Protein AF-A0A951XD89-F1 (afdb_monomer_lite)

Sequence (101 aa):
NPRKPTRARFDIEYKKDAFASIRYDDDLGIIIIDHLISENNQPAKKYTYIPDGDYEGFKWERGKWVHIDKVFTFKLEDGQAPVEKPVREGKFDINPKKKKN

Radius of gyration: 24.68 Å; chains: 1; bounding box: 63×68×40 Å

Foldseek 3Di:
DDFDDFDPDDDAAEAPPADWDWDQDPVVQKTKTFDWDAPVNPVVPRNRIHGPPFIKIWHDDPNTTGTGRGPDPDDDDVPNDPDPPPPPDDDPPPPPPDDDD

pLDDT: mean 81.61, std 17.43, range [39.19, 96.69]

Secondary structure (DSSP, 8-state):
-PPPPP-S-------TTS---EEEETTTTEEEEEEEEETTS-TT-GGGEEEEEEEEEEEEETTEEEEES-S----PPTT-S--------S-----------

Structure (mmCIF, N/CA/C/O backbone):
data_AF-A0A951XD89-F1
#
_entry.id   AF-A0A951XD89-F1
#
loop_
_atom_site.group_PDB
_atom_site.id
_atom_site.type_symbol
_atom_site.label_atom_id
_atom_site.label_alt_id
_atom_site.label_comp_id
_atom_site.label_asym_id
_atom_site.label_entity_id
_atom_site.label_seq_id
_atom_site.pdbx_PDB_ins_code
_atom_site.Cartn_x
_atom_site.Cartn_y
_atom_site.Cartn_z
_atom_site.occupancy
_atom_site.B_iso_or_equiv
_atom_site.auth_seq_id
_atom_site.auth_comp_id
_atom_site.auth_asym_id
_atom_site.auth_atom_id
_atom_site.pdbx_PDB_model_num
ATOM 1 N N . ASN A 1 1 ? 3.149 17.071 10.304 1.00 46.31 1 ASN A N 1
ATOM 2 C CA . ASN A 1 1 ? 2.685 16.280 9.148 1.00 46.31 1 ASN A CA 1
ATOM 3 C C . ASN A 1 1 ? 1.298 16.779 8.741 1.00 46.31 1 ASN A C 1
ATOM 5 O O . ASN A 1 1 ? 0.386 16.629 9.553 1.00 46.31 1 ASN A O 1
ATOM 9 N N . PRO A 1 2 ? 1.117 17.474 7.603 1.00 54.50 2 PRO A N 1
ATOM 10 C CA . PRO A 1 2 ? -0.207 17.939 7.192 1.00 54.50 2 PRO A CA 1
ATOM 11 C C . PRO A 1 2 ? -1.101 16.730 6.881 1.00 54.50 2 PRO A C 1
ATOM 13 O O . PRO A 1 2 ? -0.736 15.865 6.092 1.00 54.50 2 PRO A O 1
ATOM 16 N N . ARG A 1 3 ? -2.265 16.639 7.536 1.00 63.78 3 ARG A N 1
ATOM 17 C CA . ARG A 1 3 ? -3.225 15.549 7.301 1.00 63.78 3 ARG A CA 1
ATOM 18 C C . ARG A 1 3 ? -3.699 15.600 5.846 1.00 63.78 3 ARG A C 1
ATOM 20 O O . ARG A 1 3 ? -4.176 16.645 5.406 1.00 63.78 3 ARG A O 1
ATOM 27 N N . LYS A 1 4 ? -3.591 14.482 5.117 1.00 75.19 4 LYS A N 1
ATOM 28 C CA . LYS A 1 4 ? -4.134 14.364 3.754 1.00 75.19 4 LYS A CA 1
ATOM 29 C C . LYS A 1 4 ? -5.649 14.652 3.782 1.00 75.19 4 LYS A C 1
ATOM 31 O O . LYS A 1 4 ? -6.317 14.274 4.750 1.00 75.19 4 LYS A O 1
ATOM 36 N N . PRO A 1 5 ? -6.200 15.341 2.767 1.00 78.75 5 PRO A N 1
ATOM 37 C CA . PRO A 1 5 ? -7.626 15.647 2.722 1.00 78.75 5 PRO A CA 1
ATOM 38 C C . PRO A 1 5 ? -8.450 14.357 2.674 1.00 78.75 5 PRO A C 1
ATOM 40 O O . PRO A 1 5 ? -8.032 13.375 2.060 1.00 78.75 5 PRO A O 1
ATOM 43 N N . THR A 1 6 ? -9.629 14.369 3.300 1.00 81.19 6 THR A N 1
ATOM 44 C CA . THR A 1 6 ? -10.579 13.252 3.220 1.00 81.19 6 THR A CA 1
ATOM 45 C C . THR A 1 6 ? -10.999 13.051 1.765 1.00 81.19 6 THR A C 1
ATOM 47 O O . THR A 1 6 ? -11.443 14.000 1.118 1.00 81.19 6 THR A O 1
ATOM 50 N N . ARG A 1 7 ? -10.879 11.825 1.251 1.00 83.06 7 ARG A N 1
ATOM 51 C CA . ARG A 1 7 ? -11.290 11.466 -0.111 1.00 83.06 7 ARG A CA 1
ATOM 52 C C . ARG A 1 7 ? -12.458 10.490 -0.054 1.00 83.06 7 ARG A C 1
ATOM 54 O O . ARG A 1 7 ? -12.449 9.576 0.762 1.00 83.06 7 ARG A O 1
ATOM 61 N N . ALA A 1 8 ? -13.443 10.682 -0.929 1.00 87.62 8 ALA A N 1
ATOM 62 C CA . ALA A 1 8 ? -14.561 9.748 -1.096 1.00 87.62 8 ALA A CA 1
ATOM 63 C C . ALA A 1 8 ? -14.201 8.551 -1.994 1.00 87.62 8 ALA A C 1
ATOM 65 O O . ALA A 1 8 ? -14.896 7.542 -1.988 1.00 87.62 8 ALA A O 1
ATOM 66 N N . ARG A 1 9 ? -13.117 8.673 -2.770 1.00 90.00 9 ARG A N 1
ATOM 67 C CA . ARG A 1 9 ? -12.623 7.655 -3.692 1.00 90.00 9 ARG A CA 1
ATOM 68 C C . ARG A 1 9 ? -11.113 7.515 -3.552 1.00 90.00 9 ARG A C 1
ATOM 70 O O . ARG A 1 9 ? -10.403 8.515 -3.415 1.00 90.00 9 ARG A O 1
ATOM 77 N N . PHE A 1 10 ? -10.655 6.273 -3.599 1.00 89.75 10 PHE A N 1
ATOM 78 C CA . PHE A 1 10 ? -9.250 5.909 -3.614 1.00 89.75 10 PHE A CA 1
ATOM 79 C C . PHE A 1 10 ? -9.032 4.870 -4.711 1.00 89.75 10 PHE A C 1
ATOM 81 O O . PHE A 1 10 ? -9.773 3.895 -4.790 1.00 89.75 10 PHE A O 1
ATOM 88 N N . ASP A 1 11 ? -8.033 5.106 -5.553 1.00 92.25 11 ASP A N 1
ATOM 89 C CA . ASP A 1 11 ? -7.648 4.225 -6.648 1.00 92.25 11 ASP A CA 1
ATOM 90 C C . ASP A 1 11 ? -6.129 4.046 -6.599 1.00 92.25 11 ASP A C 1
ATOM 92 O O . ASP A 1 11 ? -5.400 4.996 -6.288 1.00 92.25 11 ASP A O 1
ATOM 96 N N . ILE A 1 12 ? -5.664 2.848 -6.949 1.00 92.94 12 ILE A N 1
ATOM 97 C CA . ILE A 1 12 ? -4.246 2.548 -7.152 1.00 92.94 12 ILE A CA 1
ATOM 98 C C . ILE A 1 12 ? -3.994 2.252 -8.626 1.00 92.94 12 ILE A C 1
ATOM 100 O O . ILE A 1 12 ? -4.837 1.683 -9.316 1.00 92.94 12 ILE A O 1
ATOM 104 N N . GLU A 1 13 ? -2.818 2.632 -9.100 1.00 94.88 13 GLU A N 1
ATOM 105 C CA . GLU A 1 13 ? -2.328 2.315 -10.435 1.00 94.88 13 GLU A CA 1
ATOM 106 C C . GLU A 1 13 ? -0.931 1.728 -10.265 1.00 94.88 13 GLU A C 1
ATOM 108 O O . GLU A 1 13 ? -0.128 2.257 -9.496 1.00 94.88 13 GLU A O 1
ATOM 113 N N . TYR A 1 14 ? -0.683 0.601 -10.925 1.00 96.06 14 TYR A N 1
ATOM 114 C CA . TYR A 1 14 ? 0.540 -0.175 -10.781 1.00 96.06 14 TYR A CA 1
ATOM 115 C C . TYR A 1 14 ? 0.888 -0.878 -12.093 1.00 96.06 14 TYR A C 1
ATOM 117 O O . TYR A 1 14 ? 0.078 -0.961 -13.022 1.00 96.06 14 TYR A O 1
ATOM 125 N N . LYS A 1 15 ? 2.129 -1.352 -12.181 1.00 96.31 15 LYS A N 1
ATOM 126 C CA . LYS A 1 15 ? 2.649 -2.092 -13.329 1.00 96.31 15 LYS A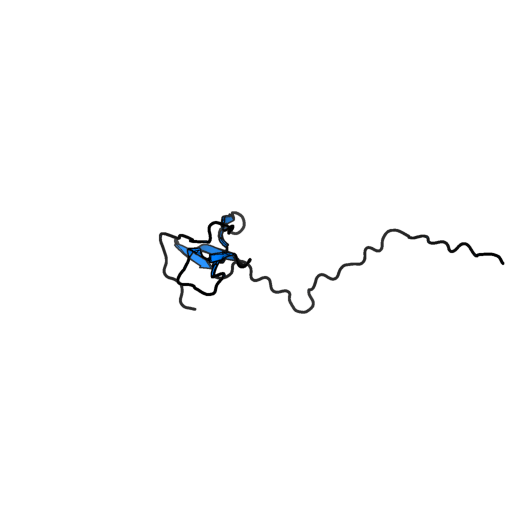 CA 1
ATOM 127 C C . LYS A 1 15 ? 1.863 -3.380 -13.536 1.00 96.31 15 LYS A C 1
ATOM 129 O O . LYS A 1 15 ? 1.626 -4.113 -12.588 1.00 96.31 15 LYS A O 1
ATOM 134 N N . LYS A 1 16 ? 1.520 -3.687 -14.790 1.00 93.81 16 LYS A N 1
ATOM 135 C CA . LYS A 1 16 ? 0.728 -4.875 -15.163 1.00 93.81 16 LYS A CA 1
ATOM 136 C C . LYS A 1 16 ? 1.257 -6.179 -14.550 1.00 93.81 16 LYS A C 1
ATOM 138 O O . LYS A 1 16 ? 0.463 -7.016 -14.141 1.00 93.81 16 LYS A O 1
ATOM 143 N N . ASP A 1 17 ? 2.577 -6.335 -14.510 1.00 94.38 17 ASP A N 1
ATOM 144 C CA . ASP A 1 17 ? 3.236 -7.552 -14.022 1.00 94.38 17 ASP A CA 1
ATOM 145 C C . ASP A 1 17 ? 3.567 -7.495 -12.517 1.00 94.38 17 ASP A C 1
ATOM 147 O O . ASP A 1 17 ? 4.193 -8.411 -11.988 1.00 94.38 17 ASP A O 1
ATOM 151 N N . ALA A 1 18 ? 3.178 -6.422 -11.822 1.00 95.06 18 ALA A N 1
ATOM 152 C CA . ALA A 1 18 ? 3.297 -6.311 -10.375 1.00 95.06 18 ALA A CA 1
ATOM 153 C C . ALA A 1 18 ? 2.029 -6.821 -9.684 1.00 95.06 18 ALA A C 1
ATOM 155 O O . ALA A 1 18 ? 0.925 -6.745 -10.222 1.00 95.06 18 ALA A O 1
ATOM 156 N N . PHE A 1 19 ? 2.191 -7.315 -8.460 1.00 93.88 19 PHE A N 1
ATOM 157 C CA . PHE A 1 19 ? 1.080 -7.756 -7.630 1.00 93.88 19 PHE A CA 1
ATOM 158 C C . PHE A 1 19 ? 0.816 -6.725 -6.537 1.00 93.88 19 PHE A C 1
ATOM 160 O O . PHE A 1 19 ? 1.606 -6.617 -5.611 1.00 93.88 19 PHE A O 1
ATOM 167 N N . ALA A 1 20 ? -0.282 -5.980 -6.641 1.00 94.62 20 ALA A N 1
ATOM 168 C CA . ALA A 1 20 ? -0.724 -5.038 -5.617 1.00 94.62 20 ALA A CA 1
ATOM 169 C C . ALA A 1 20 ? -2.122 -5.414 -5.120 1.00 94.62 20 ALA A C 1
ATOM 171 O O . ALA A 1 20 ? -2.945 -5.951 -5.865 1.00 94.62 20 ALA A O 1
ATOM 172 N N . SER A 1 21 ? -2.400 -5.120 -3.858 1.00 94.44 21 SER A N 1
ATOM 173 C CA . SER A 1 21 ? -3.591 -5.568 -3.156 1.00 94.44 21 SER A CA 1
ATOM 174 C C . SER A 1 21 ? -4.210 -4.463 -2.303 1.00 94.44 21 SER A C 1
ATOM 176 O O . SER A 1 21 ? -3.534 -3.580 -1.780 1.00 94.44 21 SER A O 1
ATOM 178 N N . ILE A 1 22 ? -5.536 -4.535 -2.178 1.00 95.69 22 ILE A N 1
ATOM 179 C CA . ILE A 1 22 ? -6.352 -3.720 -1.278 1.00 95.69 22 ILE A CA 1
ATOM 180 C C . ILE A 1 22 ? -7.239 -4.696 -0.519 1.00 95.69 22 ILE A C 1
ATOM 182 O O . ILE A 1 22 ? -7.998 -5.443 -1.141 1.00 95.69 22 ILE A O 1
ATOM 186 N N . ARG A 1 23 ? -7.122 -4.733 0.806 1.00 96.12 23 ARG A N 1
ATOM 187 C CA . ARG A 1 23 ? -7.836 -5.697 1.653 1.00 96.12 23 ARG A CA 1
ATOM 188 C C . ARG A 1 23 ? -8.327 -5.019 2.924 1.00 96.12 23 ARG A C 1
ATOM 190 O O . ARG A 1 23 ? -7.644 -4.147 3.443 1.00 96.12 23 ARG A O 1
ATOM 197 N N . TYR A 1 24 ? -9.500 -5.403 3.417 1.00 96.25 24 TYR A N 1
ATOM 198 C CA . TYR A 1 24 ? -9.927 -5.036 4.767 1.00 96.25 24 TYR A CA 1
ATOM 199 C C . TYR A 1 24 ? -9.467 -6.121 5.735 1.00 96.25 24 TYR A C 1
ATOM 201 O O . TYR A 1 24 ? -9.615 -7.304 5.436 1.00 96.25 24 TYR A O 1
ATOM 209 N N . ASP A 1 25 ? -8.878 -5.709 6.848 1.00 96.69 25 ASP A N 1
ATOM 210 C CA . ASP A 1 25 ? -8.484 -6.582 7.944 1.00 96.69 25 ASP A CA 1
ATOM 211 C C . ASP A 1 25 ? -9.482 -6.390 9.090 1.00 96.69 25 ASP A C 1
ATOM 213 O O . ASP A 1 25 ? -9.580 -5.294 9.652 1.00 96.69 25 ASP A O 1
ATOM 217 N N . ASP A 1 26 ? -10.258 -7.435 9.384 1.00 96.25 26 ASP A N 1
ATOM 218 C CA . ASP A 1 26 ? -11.332 -7.389 10.381 1.00 96.25 26 ASP A CA 1
ATOM 219 C C . ASP A 1 26 ? -10.794 -7.249 11.814 1.00 96.25 26 ASP A C 1
ATOM 221 O O . ASP A 1 26 ? -11.420 -6.585 12.642 1.00 96.25 26 ASP A O 1
ATOM 225 N N . ASP A 1 27 ? -9.618 -7.816 12.102 1.00 94.38 27 ASP A N 1
ATOM 226 C CA . ASP A 1 27 ? -9.011 -7.795 13.436 1.00 94.38 27 ASP A CA 1
ATOM 227 C C . ASP A 1 27 ? -8.450 -6.407 13.768 1.00 94.38 27 ASP A C 1
ATOM 229 O O . ASP A 1 27 ? -8.600 -5.893 14.881 1.00 94.38 27 ASP A O 1
ATOM 233 N N . LEU A 1 28 ? -7.811 -5.770 12.787 1.00 93.06 28 LEU A N 1
ATOM 234 C CA . LEU A 1 28 ? -7.236 -4.434 12.915 1.00 93.06 28 LEU A CA 1
ATOM 235 C C . LEU A 1 28 ? -8.258 -3.322 12.629 1.00 93.06 28 LEU A C 1
ATOM 237 O O . LEU A 1 28 ? -8.049 -2.170 13.023 1.00 93.06 28 LEU A O 1
ATOM 241 N N . GLY A 1 29 ? -9.356 -3.641 11.942 1.00 95.69 29 GLY A N 1
ATOM 242 C CA . GLY A 1 29 ? -10.388 -2.690 11.537 1.00 95.69 29 GLY A CA 1
ATOM 243 C C . GLY A 1 29 ? -9.893 -1.650 10.525 1.00 95.69 29 GLY A C 1
ATOM 244 O O . GLY A 1 29 ? -10.345 -0.497 10.542 1.00 95.69 29 GLY A O 1
ATOM 245 N N . ILE A 1 30 ? -8.940 -2.025 9.667 1.00 96.19 30 ILE A N 1
ATOM 246 C CA . ILE A 1 30 ? -8.280 -1.134 8.701 1.00 96.19 30 ILE A CA 1
ATOM 247 C C . ILE A 1 30 ? -8.345 -1.694 7.281 1.00 96.19 30 ILE A C 1
ATOM 249 O O . ILE A 1 30 ? -8.335 -2.900 7.064 1.00 96.19 30 ILE A O 1
ATOM 253 N N . ILE A 1 31 ? -8.351 -0.801 6.295 1.00 96.12 31 ILE A N 1
ATOM 254 C CA . ILE A 1 31 ? -8.063 -1.153 4.903 1.00 96.12 31 ILE A CA 1
ATOM 255 C C . ILE A 1 31 ? -6.543 -1.118 4.736 1.00 96.12 31 ILE A C 1
ATOM 257 O O . ILE A 1 31 ? -5.950 -0.053 4.895 1.00 96.12 31 ILE A O 1
ATOM 261 N N . ILE A 1 32 ? -5.927 -2.253 4.424 1.00 96.38 32 ILE A N 1
ATOM 262 C CA . ILE A 1 32 ? -4.497 -2.419 4.151 1.00 96.38 32 ILE A CA 1
ATOM 263 C C . ILE A 1 32 ? -4.266 -2.363 2.643 1.00 96.38 32 ILE A C 1
ATOM 265 O O . ILE A 1 32 ? -4.983 -3.005 1.867 1.00 96.38 32 ILE A O 1
ATOM 269 N N . ILE A 1 33 ? -3.270 -1.583 2.233 1.00 96.31 33 ILE A N 1
ATOM 270 C CA . ILE A 1 33 ? -2.891 -1.376 0.838 1.00 96.31 33 ILE A CA 1
ATOM 271 C C . ILE A 1 33 ? -1.369 -1.475 0.731 1.00 96.31 33 ILE A C 1
ATOM 273 O O . ILE A 1 33 ? -0.644 -0.982 1.598 1.00 96.31 33 ILE A O 1
ATOM 277 N N . ASP A 1 34 ? -0.884 -2.108 -0.333 1.00 96.19 34 ASP A N 1
ATOM 278 C CA . ASP A 1 34 ? 0.546 -2.127 -0.643 1.00 96.19 34 ASP A CA 1
ATOM 279 C C . ASP A 1 34 ? 1.079 -0.703 -0.861 1.00 96.19 34 ASP A C 1
ATOM 281 O O . ASP A 1 34 ? 0.485 0.085 -1.602 1.00 96.19 34 ASP A O 1
ATOM 285 N N . HIS A 1 35 ? 2.214 -0.370 -0.246 1.00 95.94 35 HIS A N 1
ATOM 286 C CA . HIS A 1 35 ? 2.877 0.898 -0.521 1.00 95.94 35 HIS A CA 1
ATOM 287 C C . HIS A 1 35 ? 3.579 0.821 -1.884 1.00 95.94 35 HIS A C 1
ATOM 289 O O . HIS A 1 35 ? 4.466 0.000 -2.123 1.00 95.94 35 HIS A O 1
ATOM 295 N N . LEU A 1 36 ? 3.120 1.656 -2.818 1.00 95.31 36 LEU A N 1
ATOM 296 C CA . LEU A 1 36 ? 3.541 1.609 -4.213 1.00 95.31 36 LE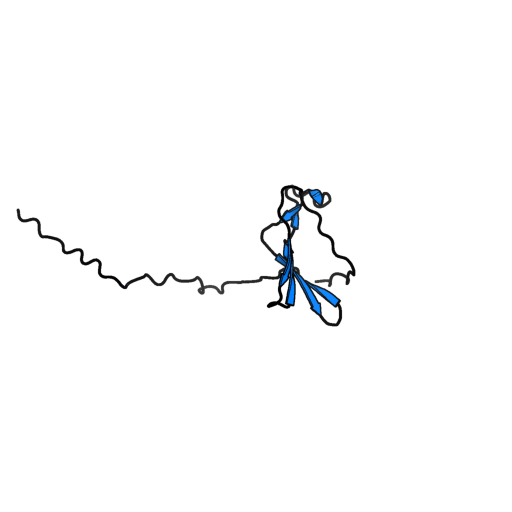U A CA 1
ATOM 297 C C . LEU A 1 36 ? 4.578 2.690 -4.530 1.00 95.31 36 LEU A C 1
ATOM 299 O O . LEU A 1 36 ? 4.319 3.885 -4.369 1.00 95.31 36 LEU A O 1
ATOM 303 N N . ILE A 1 37 ? 5.717 2.269 -5.078 1.00 94.56 37 ILE A N 1
ATOM 304 C CA . ILE A 1 37 ? 6.819 3.146 -5.488 1.00 94.56 37 ILE A CA 1
ATOM 305 C C . ILE A 1 37 ? 7.129 2.989 -6.975 1.00 94.56 37 ILE A C 1
ATOM 307 O O . ILE A 1 37 ? 6.884 1.942 -7.568 1.00 94.56 37 ILE A O 1
ATOM 311 N N . SER A 1 38 ? 7.714 4.016 -7.593 1.00 94.56 38 SER A N 1
ATOM 312 C CA . SER A 1 38 ? 8.165 3.915 -8.984 1.00 94.56 38 SER A CA 1
ATOM 313 C C . SER A 1 38 ? 9.420 3.048 -9.095 1.00 94.56 38 SER A C 1
ATOM 315 O O . SER A 1 38 ? 10.462 3.397 -8.545 1.00 94.56 38 SER A O 1
ATOM 317 N N . GL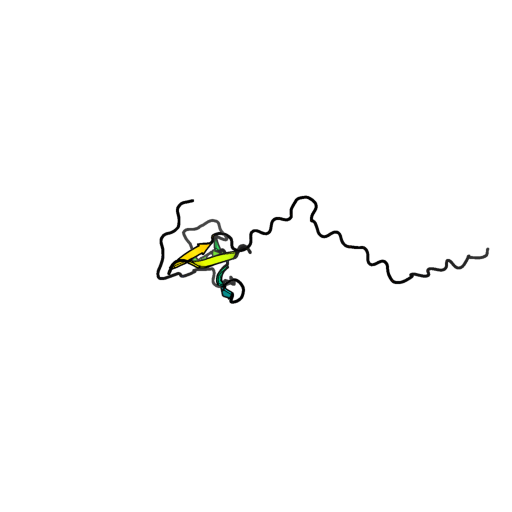U A 1 39 ? 9.342 1.978 -9.889 1.00 91.31 39 GLU A N 1
ATOM 318 C CA . GLU A 1 39 ? 10.465 1.068 -10.172 1.00 91.31 39 GLU A CA 1
ATOM 319 C C . GLU A 1 39 ? 11.671 1.787 -10.807 1.00 91.31 39 GLU A C 1
ATOM 321 O O . GLU A 1 39 ? 12.820 1.430 -10.564 1.00 91.31 39 GLU A O 1
ATOM 326 N N . ASN A 1 40 ? 11.424 2.823 -11.615 1.00 90.94 40 ASN A N 1
ATOM 327 C CA . ASN A 1 40 ? 12.448 3.543 -12.380 1.00 90.94 40 ASN A CA 1
ATOM 328 C C . ASN A 1 40 ? 12.631 5.005 -11.944 1.00 90.94 40 ASN A C 1
ATOM 330 O O . ASN A 1 40 ? 13.186 5.804 -12.701 1.00 90.94 40 ASN A O 1
ATOM 334 N N . ASN A 1 41 ? 12.155 5.357 -10.744 1.00 90.06 41 ASN A N 1
ATOM 335 C CA . ASN A 1 41 ? 12.218 6.708 -10.181 1.00 90.06 41 ASN A CA 1
ATOM 336 C C . ASN A 1 41 ? 11.555 7.784 -11.074 1.00 90.06 41 ASN A C 1
ATOM 338 O O . ASN A 1 41 ? 11.988 8.935 -11.134 1.00 90.06 41 ASN A O 1
ATOM 342 N N . GLN A 1 42 ? 10.493 7.406 -11.793 1.00 90.38 42 GLN A N 1
ATOM 343 C CA . GLN A 1 42 ? 9.667 8.298 -12.611 1.00 90.38 42 GLN A CA 1
ATOM 344 C C . GLN A 1 42 ? 8.252 8.370 -12.013 1.00 90.38 42 GLN A C 1
ATOM 346 O O . GLN A 1 42 ? 7.323 7.771 -12.556 1.00 90.38 42 GLN A O 1
ATOM 351 N N . PRO A 1 43 ? 8.040 9.120 -10.913 1.00 88.31 43 PRO A N 1
ATOM 352 C CA . PRO A 1 43 ? 6.772 9.131 -10.169 1.00 88.31 43 PRO A CA 1
ATOM 353 C C . PRO A 1 43 ? 5.573 9.668 -10.970 1.00 88.31 43 PRO A C 1
ATOM 355 O O . PRO A 1 43 ? 4.423 9.416 -10.630 1.00 88.31 43 PRO A O 1
ATOM 358 N N . ALA A 1 44 ? 5.814 10.383 -12.073 1.00 91.81 44 ALA A N 1
ATOM 359 C CA . ALA A 1 44 ? 4.750 10.799 -12.988 1.00 91.81 44 ALA A CA 1
ATOM 360 C C . ALA A 1 44 ? 4.116 9.618 -13.755 1.00 91.81 44 ALA A C 1
ATOM 362 O O . ALA A 1 44 ? 3.015 9.751 -14.286 1.00 91.81 44 ALA A O 1
ATOM 363 N N . LYS A 1 45 ? 4.799 8.469 -13.829 1.00 92.88 45 LYS A N 1
ATOM 364 C CA . LYS A 1 45 ? 4.376 7.284 -14.581 1.00 92.88 45 LYS A CA 1
ATOM 365 C C . LYS A 1 45 ? 3.861 6.212 -13.633 1.00 92.88 45 LYS A C 1
ATOM 367 O O . LYS A 1 45 ? 4.557 5.255 -13.322 1.00 92.88 45 LYS A O 1
ATOM 372 N N . LYS A 1 46 ? 2.624 6.368 -13.179 1.00 90.19 46 LYS A N 1
ATOM 373 C CA . LYS A 1 46 ? 2.010 5.466 -12.195 1.00 90.19 46 LYS A CA 1
ATOM 374 C C . LYS A 1 46 ? 1.942 3.999 -12.648 1.00 90.19 46 LYS A C 1
ATOM 376 O O . LYS A 1 46 ? 2.115 3.104 -11.836 1.00 90.19 46 LYS A O 1
ATOM 381 N N . TYR A 1 47 ? 1.834 3.732 -13.947 1.00 91.81 47 TYR A N 1
ATOM 382 C CA . TYR A 1 47 ? 1.950 2.378 -14.506 1.00 91.81 47 TYR A CA 1
ATOM 383 C C . TYR A 1 47 ? 3.324 1.698 -14.297 1.00 91.81 47 TYR A C 1
ATOM 385 O O . TYR A 1 47 ? 3.484 0.541 -14.676 1.00 91.81 47 TYR A O 1
ATOM 393 N N . THR A 1 48 ? 4.341 2.380 -13.753 1.00 94.25 48 THR A N 1
ATOM 394 C CA . THR A 1 48 ? 5.628 1.764 -13.362 1.00 94.25 48 THR A CA 1
ATOM 395 C C . THR A 1 48 ? 5.678 1.394 -11.886 1.00 94.25 48 THR A C 1
ATOM 397 O O . THR A 1 48 ? 6.722 0.967 -11.396 1.00 94.25 48 THR A O 1
ATOM 400 N N . TYR A 1 49 ? 4.577 1.594 -11.163 1.00 96.44 49 TYR A N 1
ATOM 401 C CA . TYR A 1 49 ? 4.573 1.415 -9.727 1.00 96.44 49 TYR A CA 1
ATOM 402 C C . TYR A 1 49 ? 4.584 -0.065 -9.359 1.00 96.44 49 TYR A C 1
ATOM 404 O O . TYR A 1 49 ? 3.872 -0.873 -9.961 1.00 96.44 49 TYR A O 1
ATOM 412 N N . ILE A 1 50 ? 5.390 -0.394 -8.357 1.00 96.19 50 ILE A N 1
ATOM 413 C CA . ILE A 1 50 ? 5.518 -1.724 -7.772 1.00 96.19 50 ILE A CA 1
ATOM 414 C C . ILE A 1 50 ? 5.412 -1.613 -6.242 1.00 96.19 50 ILE A C 1
ATOM 416 O O . ILE A 1 50 ? 5.774 -0.567 -5.697 1.00 96.19 50 ILE A O 1
ATOM 420 N N . PRO A 1 51 ? 4.927 -2.651 -5.542 1.00 96.38 51 PRO A N 1
ATOM 421 C CA . PRO A 1 51 ? 5.016 -2.716 -4.085 1.00 96.38 51 PRO A CA 1
ATOM 422 C C . PRO A 1 51 ? 6.473 -2.697 -3.621 1.00 96.38 51 PRO A C 1
ATOM 424 O O . PRO A 1 51 ? 7.309 -3.386 -4.209 1.00 96.38 51 PRO A O 1
ATOM 427 N N . ASP A 1 52 ? 6.771 -1.965 -2.551 1.00 93.62 52 ASP A N 1
ATOM 428 C CA . ASP A 1 52 ? 8.097 -1.976 -1.914 1.00 93.62 52 ASP A CA 1
ATOM 429 C C . ASP A 1 52 ? 8.210 -2.948 -0.725 1.00 93.62 52 ASP A C 1
ATOM 431 O O . ASP A 1 52 ? 9.301 -3.151 -0.192 1.00 93.62 52 ASP A O 1
ATOM 435 N N . GLY A 1 53 ? 7.095 -3.577 -0.342 1.00 91.44 53 GLY A N 1
ATOM 436 C CA . GLY A 1 53 ? 6.999 -4.516 0.776 1.00 91.44 53 GLY A CA 1
ATOM 437 C C . GLY A 1 53 ? 6.527 -3.892 2.093 1.00 91.44 53 GLY A C 1
ATOM 438 O O . GLY A 1 53 ? 6.245 -4.637 3.033 1.00 91.44 53 GLY A O 1
ATOM 439 N N . ASP A 1 54 ? 6.399 -2.565 2.168 1.00 93.88 54 ASP A N 1
ATOM 440 C CA . ASP A 1 54 ? 5.695 -1.882 3.251 1.00 93.88 54 ASP A CA 1
ATOM 441 C C . ASP A 1 54 ? 4.185 -1.782 2.944 1.00 93.88 54 ASP A C 1
ATOM 443 O O . ASP A 1 54 ? 3.718 -1.956 1.814 1.00 93.88 54 ASP A O 1
ATOM 447 N N . TYR A 1 55 ? 3.406 -1.470 3.982 1.00 95.06 55 TYR A N 1
ATOM 448 C CA . TYR A 1 55 ? 1.958 -1.297 3.885 1.00 95.06 55 TYR A CA 1
ATOM 449 C C . TYR A 1 55 ? 1.526 0.077 4.382 1.00 95.06 55 TYR A C 1
ATOM 451 O O . TYR A 1 55 ? 1.896 0.510 5.482 1.00 95.06 55 TYR A O 1
ATOM 459 N N . GLU A 1 56 ? 0.660 0.710 3.603 1.00 95.19 56 GLU A N 1
ATOM 460 C CA . GLU A 1 56 ? -0.142 1.853 4.018 1.00 95.19 56 GLU A CA 1
ATOM 461 C C . GLU A 1 56 ? -1.594 1.417 4.256 1.00 95.19 56 GLU A C 1
ATOM 463 O O . GLU A 1 56 ? -1.977 0.267 4.020 1.00 95.19 56 GLU A O 1
ATOM 468 N N . GLY A 1 57 ? -2.428 2.315 4.773 1.00 94.69 57 GLY A N 1
ATOM 469 C CA . GLY A 1 57 ? -3.816 1.946 4.996 1.00 94.69 57 GLY A CA 1
ATOM 470 C C . GLY A 1 57 ? -4.763 3.083 5.307 1.00 94.69 57 GLY A C 1
ATOM 471 O O . GLY A 1 57 ? -4.394 4.255 5.343 1.00 94.69 57 GLY A O 1
ATOM 472 N N . PHE A 1 58 ? -6.016 2.718 5.549 1.00 95.00 58 PHE A N 1
ATOM 473 C CA . PHE A 1 58 ? -7.058 3.624 6.006 1.00 95.00 58 PHE A CA 1
ATOM 474 C C . PHE A 1 58 ? -7.772 3.052 7.219 1.00 95.00 58 PHE A C 1
ATOM 476 O O . PHE A 1 58 ? -8.182 1.894 7.224 1.00 95.00 58 PHE A O 1
ATOM 483 N N . LYS A 1 59 ? -7.996 3.897 8.222 1.00 94.19 59 LYS A N 1
ATOM 484 C CA . LYS A 1 59 ? -8.787 3.559 9.405 1.00 94.19 59 LYS A CA 1
ATOM 485 C C . LYS A 1 59 ? -10.021 4.441 9.488 1.00 94.19 59 LYS A C 1
ATOM 487 O O . LYS A 1 59 ? -9.948 5.640 9.215 1.00 94.19 59 LYS A O 1
ATOM 492 N N . TRP A 1 60 ? -11.156 3.854 9.853 1.00 93.25 60 TRP A N 1
ATOM 493 C CA . TRP A 1 60 ? -12.388 4.609 10.036 1.00 93.25 60 TRP A CA 1
ATOM 494 C C . TRP A 1 60 ? -12.363 5.331 11.382 1.00 93.25 60 TRP A C 1
ATOM 496 O O . TRP A 1 60 ? -12.434 4.711 12.440 1.00 93.25 60 TRP A O 1
ATOM 506 N N . GLU A 1 61 ? -12.268 6.658 11.355 1.00 92.88 61 GLU A N 1
ATOM 507 C CA . GLU A 1 61 ? -12.263 7.482 12.560 1.00 92.88 61 GLU A CA 1
ATOM 508 C C . GLU A 1 61 ? -13.154 8.707 12.372 1.00 92.88 61 GLU A C 1
ATOM 510 O O . GLU A 1 61 ? -13.005 9.474 11.421 1.00 92.88 61 GLU A O 1
ATOM 515 N N . ARG A 1 62 ? -14.072 8.931 13.322 1.00 91.44 62 ARG A N 1
ATOM 516 C CA . ARG A 1 62 ? -14.947 10.119 13.357 1.00 91.44 62 ARG A CA 1
ATOM 517 C C . ARG A 1 62 ? -15.726 10.325 12.046 1.00 91.44 62 ARG A C 1
ATOM 519 O O . ARG A 1 62 ? -15.815 11.444 11.545 1.00 91.44 62 ARG A O 1
ATOM 526 N N . GLY A 1 63 ? -16.261 9.234 11.492 1.00 91.62 63 GLY A N 1
ATOM 527 C CA . GLY A 1 63 ? -17.103 9.255 10.292 1.00 91.62 63 GLY A CA 1
ATOM 528 C C . GLY A 1 63 ? -16.343 9.418 8.973 1.00 91.62 63 GLY A C 1
ATOM 529 O O . GLY A 1 63 ? -16.945 9.810 7.977 1.00 91.62 63 GLY A O 1
ATOM 530 N N . LYS A 1 64 ? -15.028 9.172 8.956 1.00 92.25 64 LYS A N 1
ATOM 531 C CA . LYS A 1 64 ? -14.216 9.243 7.738 1.00 92.25 64 LYS A CA 1
ATOM 532 C C . LYS A 1 64 ? -13.064 8.246 7.740 1.00 92.25 64 LYS A C 1
ATOM 534 O O . LYS A 1 64 ? -12.528 7.904 8.790 1.00 92.25 64 LYS A O 1
ATOM 539 N N . TRP A 1 65 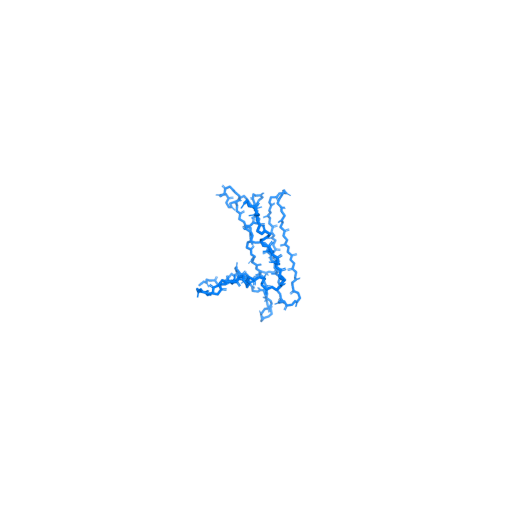? -12.629 7.860 6.545 1.00 92.19 65 TRP A N 1
ATOM 540 C CA . TRP A 1 65 ? -11.380 7.133 6.338 1.00 92.19 65 TRP A CA 1
ATOM 541 C C . TRP A 1 65 ? -10.184 8.077 6.514 1.00 92.19 65 TRP A C 1
ATOM 543 O O . TRP A 1 65 ? -10.054 9.076 5.802 1.00 92.19 65 TRP A O 1
ATOM 553 N N . VAL A 1 66 ? -9.319 7.772 7.480 1.00 92.38 66 VAL A N 1
ATOM 554 C CA . VAL A 1 66 ? -8.072 8.489 7.766 1.00 92.38 66 VAL A CA 1
ATOM 555 C C . VAL A 1 66 ? -6.902 7.652 7.262 1.00 92.38 66 VAL A C 1
ATOM 557 O O . VAL A 1 66 ? -6.777 6.491 7.639 1.00 92.38 66 VAL A O 1
ATOM 560 N N . HIS A 1 67 ? -6.063 8.239 6.404 1.00 93.38 67 HIS A N 1
ATOM 561 C CA . HIS A 1 67 ? -4.889 7.567 5.837 1.00 93.38 67 HIS A CA 1
ATOM 562 C C . HIS A 1 67 ? -3.786 7.373 6.887 1.00 93.38 67 HIS A C 1
ATOM 564 O O . HIS A 1 67 ? -3.524 8.271 7.691 1.00 93.38 67 HIS A O 1
ATOM 570 N N . ILE A 1 68 ? -3.151 6.206 6.850 1.00 93.00 68 ILE A N 1
ATOM 571 C CA . ILE A 1 68 ? -2.037 5.772 7.688 1.00 93.00 68 ILE A CA 1
ATOM 572 C C . ILE A 1 68 ? -0.869 5.488 6.746 1.00 93.00 68 ILE A C 1
ATOM 574 O O . ILE A 1 68 ? -0.934 4.549 5.960 1.00 93.00 68 ILE A O 1
ATOM 578 N N . ASP A 1 69 ? 0.197 6.288 6.835 1.00 91.69 69 ASP A N 1
ATOM 579 C CA . ASP A 1 69 ? 1.350 6.157 5.932 1.00 91.69 69 ASP A CA 1
ATOM 580 C C . ASP A 1 69 ? 2.129 4.845 6.156 1.00 91.69 69 ASP A C 1
ATOM 582 O O . ASP A 1 69 ? 2.720 4.320 5.222 1.00 91.69 69 ASP A O 1
ATOM 586 N N . LYS A 1 70 ? 2.134 4.303 7.383 1.00 92.19 70 LYS A N 1
ATOM 587 C CA . LYS A 1 70 ? 2.802 3.037 7.708 1.00 92.19 70 LYS A CA 1
ATOM 588 C C . LYS A 1 70 ? 1.991 2.245 8.728 1.00 92.19 70 LYS A C 1
ATOM 590 O O . LYS A 1 70 ? 1.886 2.659 9.883 1.00 92.19 70 LYS A O 1
ATOM 595 N N . VAL A 1 71 ? 1.404 1.130 8.292 1.00 91.31 71 VAL A N 1
ATOM 596 C CA . VAL A 1 71 ? 0.532 0.277 9.121 1.00 91.31 71 VAL A CA 1
ATOM 597 C C . VAL A 1 71 ? 1.337 -0.467 10.184 1.00 91.31 71 VAL A C 1
ATOM 599 O O . VAL A 1 71 ? 0.957 -0.478 11.353 1.00 91.31 71 VAL A O 1
ATOM 602 N N . PHE A 1 72 ? 2.482 -1.035 9.800 1.00 86.81 72 PHE A N 1
ATOM 603 C CA . PHE A 1 72 ? 3.345 -1.795 10.699 1.00 86.81 72 PHE A CA 1
ATOM 604 C C . PHE A 1 72 ? 4.624 -1.018 11.000 1.00 86.81 72 PHE A C 1
ATOM 606 O O . PHE A 1 72 ? 5.444 -0.753 10.124 1.00 86.81 72 PHE A O 1
ATOM 613 N N . THR A 1 73 ? 4.811 -0.656 12.265 1.00 77.31 73 THR A N 1
ATOM 614 C CA . THR A 1 73 ? 5.970 0.112 12.741 1.00 77.31 73 THR A CA 1
ATOM 615 C C . THR A 1 73 ? 6.853 -0.703 13.676 1.00 77.31 73 THR A C 1
ATOM 617 O O . THR A 1 73 ? 7.512 -0.125 14.537 1.00 77.31 73 THR A O 1
ATOM 620 N N . PHE A 1 74 ? 6.867 -2.033 13.522 1.00 66.25 74 PHE A N 1
ATOM 621 C CA . PHE A 1 74 ? 7.614 -2.926 14.403 1.00 66.25 74 PHE A CA 1
ATOM 622 C C . PHE A 1 74 ? 9.078 -2.485 14.494 1.00 66.25 74 PHE A C 1
ATOM 624 O O . PHE A 1 74 ? 9.838 -2.556 13.529 1.00 66.25 74 PHE A O 1
ATOM 631 N N . LYS A 1 75 ? 9.453 -1.988 15.670 1.00 61.22 75 LYS A N 1
ATOM 632 C CA . LYS A 1 75 ? 10.830 -1.710 16.047 1.00 61.22 75 LYS A CA 1
ATOM 633 C C . LYS A 1 75 ? 11.181 -2.750 17.091 1.00 61.22 75 LYS A C 1
ATOM 635 O O . LYS A 1 75 ? 10.554 -2.776 18.146 1.00 61.22 75 LYS A O 1
ATOM 640 N N . LEU A 1 76 ? 12.158 -3.599 16.793 1.00 62.38 76 LEU A N 1
ATOM 641 C CA . LEU A 1 76 ? 12.843 -4.323 17.855 1.00 62.38 76 LEU A CA 1
ATOM 642 C C . LEU A 1 76 ? 13.525 -3.276 18.733 1.00 62.38 76 LEU A C 1
ATOM 644 O O . LEU A 1 76 ? 14.267 -2.433 18.225 1.00 62.38 76 LEU A O 1
ATOM 648 N N . GLU A 1 77 ? 13.241 -3.300 20.030 1.00 67.56 77 GLU A N 1
ATOM 649 C CA . GLU A 1 77 ? 14.088 -2.592 20.983 1.00 67.56 77 GLU A CA 1
ATOM 650 C C . GLU A 1 77 ? 15.488 -3.217 20.954 1.00 67.56 77 GLU A C 1
ATOM 652 O O . GLU A 1 77 ? 15.636 -4.427 20.736 1.00 67.56 77 GLU A O 1
ATOM 657 N N . ASP A 1 78 ? 16.516 -2.387 21.138 1.00 54.69 78 ASP A N 1
ATOM 658 C CA . ASP A 1 78 ? 17.903 -2.847 21.161 1.00 54.69 78 ASP A CA 1
ATOM 659 C C . ASP A 1 78 ? 18.063 -3.928 22.245 1.00 54.69 78 ASP A C 1
ATOM 661 O O . ASP A 1 78 ? 17.734 -3.711 23.411 1.00 54.69 78 ASP A O 1
ATOM 665 N N . GLY A 1 79 ? 18.482 -5.131 21.842 1.00 65.50 79 GLY A N 1
ATOM 666 C CA . GLY A 1 79 ? 18.599 -6.295 22.729 1.00 65.50 79 GLY A CA 1
ATOM 667 C C . GLY A 1 79 ? 17.400 -7.256 22.790 1.00 65.50 79 GLY A C 1
ATOM 668 O O . GLY A 1 79 ? 17.513 -8.284 23.453 1.00 65.50 79 GLY A O 1
ATOM 669 N N . GLN A 1 80 ? 16.291 -7.005 22.078 1.00 65.06 80 GLN A N 1
ATOM 670 C CA . GLN A 1 80 ? 15.157 -7.949 21.974 1.00 65.06 80 GLN A CA 1
ATOM 671 C C . GLN A 1 80 ? 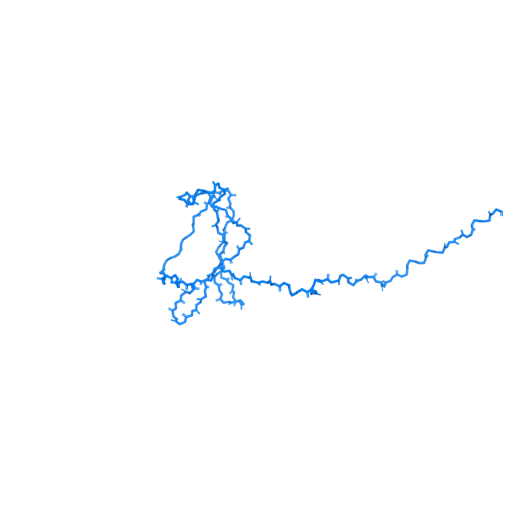15.200 -8.857 20.729 1.00 65.06 80 GLN A C 1
ATOM 673 O O . GLN A 1 80 ? 14.191 -9.467 20.368 1.00 65.06 80 GLN A O 1
ATOM 678 N N . ALA A 1 81 ? 16.349 -8.974 20.052 1.00 70.94 81 ALA A N 1
ATOM 679 C CA . ALA A 1 81 ? 16.502 -9.962 18.985 1.00 70.94 81 ALA A CA 1
ATOM 680 C C . ALA A 1 81 ? 16.140 -11.357 19.532 1.00 70.94 81 ALA A C 1
ATOM 682 O O . ALA A 1 81 ? 16.636 -11.716 20.605 1.00 70.94 81 ALA A O 1
ATOM 683 N N . PRO A 1 82 ? 15.288 -12.139 18.843 1.00 64.12 82 PRO A N 1
ATOM 684 C CA . PRO A 1 82 ? 14.970 -13.491 19.271 1.00 64.12 82 PRO A CA 1
ATOM 685 C C . PRO A 1 82 ? 16.263 -14.299 19.388 1.00 64.12 82 PRO A C 1
ATOM 687 O O . PRO A 1 82 ? 16.864 -14.691 18.391 1.00 64.12 82 PRO A O 1
ATOM 690 N N . VAL A 1 83 ? 16.727 -14.515 20.616 1.00 70.94 83 VAL A N 1
ATOM 691 C CA . VAL A 1 83 ? 17.823 -15.439 20.885 1.00 70.94 83 VAL A CA 1
ATOM 692 C C . VAL A 1 83 ? 17.259 -16.836 20.707 1.00 70.94 83 VAL A C 1
ATOM 694 O O . VAL A 1 83 ? 16.382 -17.259 21.464 1.00 70.94 83 VAL A O 1
ATOM 697 N N . GLU A 1 84 ? 17.742 -17.546 19.688 1.00 62.34 84 GLU A N 1
ATOM 698 C CA . GLU A 1 84 ? 17.469 -18.969 19.527 1.00 62.34 84 GLU A CA 1
ATOM 699 C C . GLU A 1 84 ? 17.844 -19.668 20.836 1.00 62.34 84 GLU A C 1
ATOM 701 O O . GLU A 1 84 ? 19.014 -19.708 21.225 1.00 62.34 84 GLU A O 1
ATOM 706 N N . LYS A 1 85 ? 16.856 -20.202 21.563 1.00 63.25 85 LYS A N 1
ATOM 707 C CA . LYS A 1 85 ? 17.163 -21.129 22.650 1.00 63.25 85 LYS A CA 1
ATOM 708 C C . LYS A 1 85 ? 17.723 -22.377 21.971 1.00 63.25 85 LYS A C 1
ATOM 710 O O . LYS A 1 85 ? 16.976 -23.006 21.220 1.00 63.25 85 L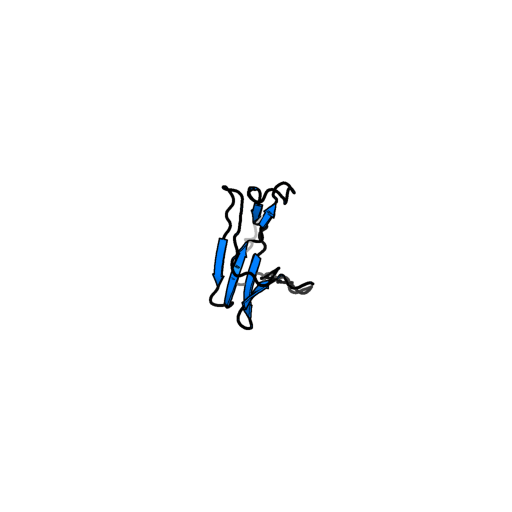YS A O 1
ATOM 715 N N . PRO A 1 86 ? 18.999 -22.746 22.187 1.00 64.12 86 PRO A N 1
ATOM 716 C CA . PRO A 1 86 ? 19.517 -23.970 21.604 1.00 64.12 86 PRO A CA 1
ATOM 717 C C . PRO A 1 86 ? 18.630 -25.122 22.074 1.00 64.12 86 PRO A C 1
ATOM 719 O O . PRO A 1 86 ? 18.401 -25.271 23.277 1.00 64.12 86 PRO A O 1
ATOM 722 N N . VAL A 1 87 ? 18.119 -25.917 21.130 1.00 59.22 87 VAL A N 1
ATOM 723 C CA . VAL A 1 87 ? 17.363 -27.141 21.417 1.00 59.22 87 VAL A CA 1
ATOM 724 C C . VAL A 1 87 ? 18.331 -28.129 22.065 1.00 59.22 87 VAL A C 1
ATOM 726 O O . VAL A 1 87 ? 18.963 -28.950 21.407 1.00 59.22 87 VAL A O 1
ATOM 729 N N . ARG A 1 88 ? 18.520 -28.009 23.376 1.00 64.06 88 ARG A N 1
ATOM 730 C CA . ARG A 1 88 ? 19.178 -29.023 24.191 1.00 64.06 88 ARG A CA 1
ATOM 731 C C . ARG A 1 88 ? 18.099 -29.849 24.850 1.00 64.06 88 ARG A C 1
ATOM 733 O O . ARG A 1 88 ? 17.808 -29.624 26.010 1.00 64.06 88 ARG A O 1
ATOM 740 N N . GLU A 1 89 ? 17.550 -30.812 24.123 1.00 53.41 89 GLU A N 1
ATOM 741 C CA . GLU A 1 89 ? 16.901 -31.963 24.748 1.00 53.41 89 GLU A CA 1
ATOM 742 C C . GLU A 1 89 ? 16.839 -33.129 23.756 1.00 53.41 89 GLU A C 1
ATOM 744 O O . GLU A 1 89 ? 15.990 -33.204 22.875 1.00 53.41 89 GLU A O 1
ATOM 749 N N . GLY A 1 90 ? 17.826 -34.020 23.883 1.00 51.31 90 GLY A N 1
ATOM 750 C CA . GLY A 1 90 ? 17.976 -35.230 23.080 1.00 51.31 90 GLY A CA 1
ATOM 751 C C . GLY A 1 90 ? 19.438 -35.656 23.021 1.00 51.31 90 GLY A C 1
ATOM 752 O O . GLY A 1 90 ? 20.176 -35.229 22.143 1.00 51.31 90 GLY A O 1
ATOM 753 N N . LYS A 1 91 ? 19.873 -36.448 24.004 1.00 53.16 91 LYS A N 1
ATOM 754 C CA . LYS A 1 91 ? 21.229 -36.997 24.146 1.00 53.16 91 LYS A CA 1
ATOM 755 C C . LYS A 1 91 ? 21.780 -37.525 22.813 1.00 53.16 91 LYS A C 1
ATOM 757 O O . LYS A 1 91 ? 21.375 -38.588 22.352 1.00 53.16 91 LYS A O 1
ATOM 762 N N . PHE A 1 92 ? 22.770 -36.845 22.243 1.00 48.47 92 PHE A N 1
ATOM 763 C CA . PHE A 1 92 ? 23.724 -37.525 21.375 1.00 48.47 92 PHE A CA 1
ATOM 764 C C . PHE A 1 92 ? 24.706 -38.261 22.288 1.00 48.47 92 PHE A C 1
ATOM 766 O O . PHE A 1 92 ? 25.746 -37.720 22.658 1.00 48.47 92 PHE A O 1
ATOM 773 N N . ASP A 1 93 ? 24.355 -39.487 22.685 1.00 54.78 93 ASP A N 1
ATOM 774 C CA . ASP A 1 93 ? 25.283 -40.421 23.328 1.00 54.78 93 ASP A CA 1
ATOM 775 C C . ASP A 1 93 ? 26.323 -40.876 22.287 1.00 54.78 93 ASP A C 1
ATOM 777 O O . ASP A 1 93 ? 26.320 -42.008 21.802 1.00 54.78 93 ASP A O 1
ATOM 781 N N . ILE A 1 94 ? 27.234 -39.979 21.904 1.00 55.22 94 ILE A N 1
ATOM 782 C CA . ILE A 1 94 ? 28.427 -40.349 21.146 1.00 55.22 94 ILE A CA 1
ATOM 783 C C . ILE A 1 94 ? 29.416 -41.000 22.110 1.00 55.22 94 ILE A C 1
ATOM 785 O O . ILE A 1 94 ? 30.329 -40.368 22.624 1.00 55.22 94 ILE A O 1
ATOM 789 N N . ASN A 1 95 ? 29.213 -42.285 22.394 1.00 52.97 95 ASN A N 1
ATOM 790 C CA . ASN A 1 95 ? 30.176 -43.084 23.142 1.00 52.97 95 ASN A CA 1
ATOM 791 C C . ASN A 1 95 ? 31.447 -43.250 22.283 1.00 52.97 95 ASN A C 1
ATOM 793 O O . ASN A 1 95 ? 31.390 -43.938 21.255 1.00 52.97 95 ASN A O 1
ATOM 797 N N . PRO A 1 96 ? 32.600 -42.654 22.643 1.00 51.72 96 PRO A N 1
ATOM 798 C CA . PRO A 1 96 ? 33.819 -42.875 21.891 1.00 51.72 96 PRO A CA 1
ATOM 799 C C . PRO A 1 96 ? 34.309 -44.284 22.232 1.00 51.72 96 PRO A C 1
ATOM 801 O O . PRO A 1 96 ? 34.967 -44.506 23.250 1.00 51.72 96 PRO A O 1
ATOM 804 N N . LYS A 1 97 ? 33.989 -45.273 21.386 1.00 47.22 97 LYS A N 1
ATOM 805 C CA . LYS A 1 97 ? 34.658 -46.577 21.443 1.00 47.22 97 LYS A CA 1
ATOM 806 C C . LYS A 1 97 ? 36.165 -46.329 21.338 1.00 47.22 97 LYS A C 1
ATOM 808 O O . LYS A 1 97 ? 36.669 -45.985 20.271 1.00 47.22 97 LYS A O 1
ATOM 813 N N . LYS A 1 98 ? 36.868 -46.510 22.462 1.00 47.78 98 LYS A N 1
ATOM 814 C CA . LYS A 1 98 ? 38.328 -46.603 22.549 1.00 47.78 98 LYS A CA 1
ATOM 815 C C . LYS A 1 98 ? 38.829 -47.516 21.426 1.00 47.78 98 LYS A C 1
ATOM 817 O O . LYS A 1 98 ? 38.566 -48.719 21.453 1.00 47.78 98 LYS A O 1
ATOM 822 N N . LYS A 1 99 ? 39.559 -46.959 20.456 1.00 45.03 99 LYS A N 1
ATOM 823 C CA . LYS A 1 99 ? 40.428 -47.759 19.589 1.00 45.03 99 LYS A CA 1
ATOM 824 C C . LYS A 1 99 ? 41.546 -48.310 20.474 1.00 45.03 99 LYS A C 1
ATOM 826 O O . LYS A 1 99 ? 42.358 -47.544 20.982 1.00 45.03 99 LYS A O 1
ATOM 831 N N . LYS A 1 100 ? 41.517 -49.623 20.713 1.00 40.88 100 LYS A N 1
ATOM 832 C CA . LYS A 1 100 ? 42.674 -50.387 21.185 1.00 40.88 100 LYS A CA 1
ATOM 833 C C . LYS A 1 100 ? 43.701 -50.395 20.056 1.00 40.88 100 LYS A C 1
ATOM 835 O O . LYS A 1 100 ? 43.367 -50.897 18.987 1.00 40.88 100 LYS A O 1
ATOM 840 N N . ASN A 1 101 ? 44.893 -49.885 20.333 1.00 39.19 101 ASN A N 1
ATOM 841 C CA . ASN A 1 101 ? 46.137 -50.388 19.763 1.00 39.19 101 ASN A CA 1
ATOM 842 C C . ASN A 1 101 ? 46.985 -50.882 20.933 1.00 39.19 101 ASN A C 1
ATOM 844 O O . ASN A 1 101 ? 46.947 -50.196 21.982 1.00 39.19 101 ASN A O 1
#